Protein AF-A0A9Q3C6P1-F1 (afdb_monomer)

Structure (mmCIF, N/CA/C/O backbone):
data_AF-A0A9Q3C6P1-F1
#
_entry.id   AF-A0A9Q3C6P1-F1
#
loop_
_atom_site.group_PDB
_atom_site.id
_atom_site.type_symbol
_atom_site.label_atom_id
_atom_site.label_alt_id
_atom_site.label_comp_id
_atom_site.label_asym_id
_atom_site.label_entity_id
_atom_site.label_seq_id
_atom_site.pdbx_PDB_ins_code
_atom_site.Cartn_x
_atom_site.Cartn_y
_atom_site.Cartn_z
_atom_site.occupancy
_atom_site.B_iso_or_equiv
_atom_site.auth_seq_id
_atom_site.auth_comp_id
_atom_site.auth_asym_id
_atom_site.auth_atom_id
_atom_site.pdbx_PDB_model_num
ATOM 1 N N . MET A 1 1 ? 20.616 16.554 -5.820 1.00 40.28 1 MET A N 1
ATOM 2 C CA . MET A 1 1 ? 19.708 15.414 -5.577 1.00 40.28 1 MET A CA 1
ATOM 3 C C . MET A 1 1 ? 19.780 15.114 -4.087 1.00 40.28 1 MET A C 1
ATOM 5 O O . MET A 1 1 ? 20.830 14.691 -3.629 1.00 40.28 1 MET A O 1
ATOM 9 N N . PHE A 1 2 ? 18.757 15.470 -3.306 1.00 41.41 2 PHE A 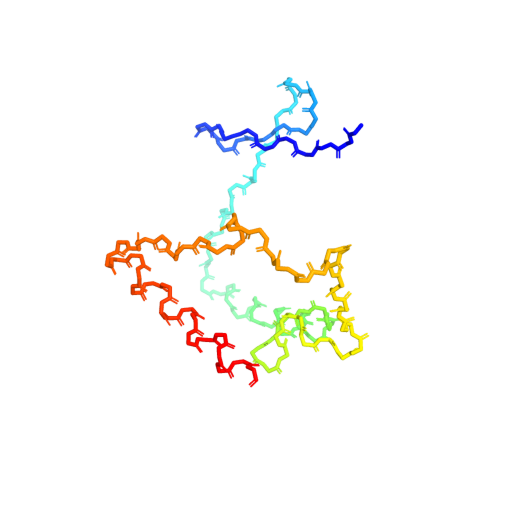N 1
ATOM 10 C CA . PHE A 1 2 ? 18.776 15.297 -1.847 1.00 41.41 2 PHE A CA 1
ATOM 11 C C . PHE A 1 2 ? 18.284 13.888 -1.503 1.00 41.41 2 PHE A C 1
ATOM 13 O O . PHE A 1 2 ? 17.093 13.671 -1.303 1.00 41.41 2 PHE A O 1
ATOM 20 N N . GLY A 1 3 ? 19.194 12.916 -1.532 1.00 47.59 3 GLY A N 1
ATOM 21 C CA . GLY A 1 3 ? 18.928 11.555 -1.073 1.00 47.59 3 GLY A CA 1
ATOM 22 C C . GLY A 1 3 ? 19.272 11.406 0.408 1.00 47.59 3 GLY A C 1
ATOM 23 O O . GLY A 1 3 ? 20.291 11.919 0.867 1.00 47.59 3 GLY A O 1
ATOM 24 N N . ILE A 1 4 ? 18.429 10.701 1.159 1.00 55.81 4 ILE A N 1
ATOM 25 C CA . ILE A 1 4 ? 18.785 10.194 2.487 1.00 55.81 4 ILE A CA 1
ATOM 26 C C . ILE A 1 4 ? 19.555 8.889 2.256 1.00 55.81 4 ILE A C 1
ATOM 28 O O . ILE A 1 4 ? 18.966 7.903 1.818 1.00 55.81 4 ILE A O 1
ATOM 32 N N . ASP A 1 5 ? 20.862 8.890 2.515 1.00 55.75 5 ASP A N 1
ATOM 33 C CA . ASP A 1 5 ? 21.717 7.713 2.339 1.00 55.75 5 ASP A CA 1
ATOM 34 C C . ASP A 1 5 ? 21.825 6.922 3.657 1.00 55.75 5 ASP A C 1
ATOM 36 O O . ASP A 1 5 ? 22.550 7.283 4.586 1.00 55.75 5 ASP A O 1
ATOM 40 N N . LEU A 1 6 ? 21.042 5.846 3.764 1.00 58.31 6 LEU A N 1
ATOM 41 C CA . LEU A 1 6 ? 21.014 4.952 4.923 1.00 58.31 6 LEU A CA 1
ATOM 42 C C . LEU A 1 6 ? 22.068 3.851 4.758 1.00 58.31 6 LEU A C 1
ATOM 44 O O . LEU A 1 6 ? 21.777 2.747 4.297 1.00 58.31 6 LEU A O 1
ATOM 48 N N . HIS A 1 7 ? 23.299 4.127 5.179 1.00 59.78 7 HIS A N 1
ATOM 49 C CA . HIS A 1 7 ? 24.336 3.100 5.253 1.00 59.78 7 HIS A CA 1
ATOM 50 C C . HIS A 1 7 ? 24.135 2.192 6.477 1.00 59.78 7 HIS A C 1
ATOM 52 O O . HIS A 1 7 ? 24.129 2.648 7.621 1.00 59.78 7 HIS A O 1
ATOM 58 N N . ASN A 1 8 ? 24.005 0.882 6.241 1.00 55.09 8 ASN A N 1
ATOM 59 C CA . ASN A 1 8 ? 23.915 -0.127 7.297 1.00 55.09 8 ASN A CA 1
ATOM 60 C C . ASN A 1 8 ? 25.237 -0.190 8.076 1.00 55.09 8 ASN A C 1
ATOM 62 O O . ASN A 1 8 ? 26.239 -0.710 7.580 1.00 55.09 8 ASN A O 1
ATOM 66 N N . ASN A 1 9 ? 25.240 0.342 9.296 1.00 57.03 9 ASN A N 1
ATOM 67 C CA . ASN A 1 9 ? 26.395 0.308 10.177 1.00 57.03 9 ASN A CA 1
ATOM 68 C C . ASN A 1 9 ? 26.174 -0.631 11.363 1.00 57.03 9 ASN A C 1
ATOM 70 O O . ASN A 1 9 ? 25.094 -0.640 11.958 1.00 57.03 9 ASN A O 1
ATOM 74 N N . LYS A 1 10 ? 27.221 -1.373 11.748 1.00 58.16 10 LYS A N 1
ATOM 75 C CA . LYS A 1 10 ? 27.192 -2.336 12.861 1.00 58.16 10 LYS A CA 1
ATOM 76 C C . LYS A 1 10 ? 26.681 -1.715 14.167 1.00 58.16 10 LYS A C 1
ATOM 78 O O . LYS A 1 10 ? 25.999 -2.402 14.921 1.00 58.16 10 LYS A O 1
ATOM 83 N N . ASP A 1 11 ? 26.911 -0.418 14.386 1.00 60.75 11 ASP A N 1
ATOM 84 C CA . ASP A 1 11 ? 26.500 0.269 15.619 1.00 60.75 11 ASP A CA 1
ATOM 85 C C . ASP A 1 11 ? 25.184 1.071 15.495 1.00 60.75 11 ASP A C 1
ATOM 87 O O . ASP A 1 11 ? 24.913 1.944 16.319 1.00 60.75 11 ASP A O 1
ATOM 91 N N . ARG A 1 12 ? 24.331 0.773 14.497 1.00 66.88 12 ARG A N 1
ATOM 92 C CA . ARG A 1 12 ? 22.986 1.375 14.307 1.00 66.88 12 ARG A CA 1
ATOM 93 C C . ARG A 1 12 ? 22.972 2.912 14.244 1.00 66.88 12 ARG A C 1
ATOM 95 O O . ARG A 1 12 ? 22.042 3.552 14.740 1.00 66.88 12 ARG A O 1
ATOM 102 N N . TYR A 1 13 ? 23.994 3.502 13.634 1.00 68.75 13 TYR A N 1
ATOM 103 C CA . TYR A 1 13 ? 23.995 4.920 13.278 1.00 68.75 13 TYR A CA 1
ATOM 104 C C . TYR A 1 13 ? 23.754 5.115 11.785 1.00 68.75 13 TYR A C 1
ATOM 106 O O . TYR A 1 13 ? 24.164 4.285 10.975 1.00 68.75 13 TYR A O 1
ATOM 114 N N . PHE A 1 14 ? 23.125 6.232 11.436 1.00 67.81 14 PHE A N 1
ATOM 115 C CA . PHE A 1 14 ? 22.965 6.706 10.069 1.00 67.81 14 PHE A CA 1
ATOM 116 C C . PHE A 1 14 ? 23.540 8.118 9.930 1.00 67.81 14 PHE A C 1
ATOM 118 O O . PHE A 1 14 ? 23.649 8.876 10.897 1.00 67.81 14 PHE A O 1
ATOM 125 N N . THR A 1 15 ? 23.939 8.458 8.714 1.00 65.50 15 THR A N 1
ATOM 126 C CA . THR A 1 15 ? 24.384 9.794 8.310 1.00 65.50 15 THR A CA 1
ATOM 127 C C . THR A 1 15 ? 23.343 10.360 7.352 1.00 65.50 15 THR A C 1
ATOM 129 O O . THR A 1 15 ? 22.693 9.603 6.639 1.00 65.50 15 THR A O 1
ATOM 132 N N . ILE A 1 16 ? 23.143 11.676 7.339 1.00 68.00 16 ILE A N 1
ATOM 133 C CA . ILE A 1 16 ? 22.226 12.323 6.391 1.00 68.00 16 ILE A CA 1
ATOM 134 C C . ILE A 1 16 ? 23.077 13.051 5.348 1.00 68.00 16 ILE A C 1
ATOM 136 O O . ILE A 1 16 ? 23.856 13.940 5.696 1.00 68.00 16 ILE A O 1
ATOM 140 N N . GLY A 1 17 ? 22.936 12.662 4.078 1.00 68.88 17 GLY A N 1
ATOM 141 C CA . GLY A 1 17 ? 23.761 13.164 2.975 1.00 68.88 17 GLY A CA 1
ATOM 142 C C . GLY A 1 17 ? 25.231 12.737 3.081 1.00 68.88 17 GLY A C 1
ATOM 143 O O . GLY A 1 17 ? 25.555 11.725 3.699 1.00 68.88 17 GLY A O 1
ATOM 144 N N . ASP A 1 18 ? 26.134 13.542 2.515 1.00 65.81 18 ASP A N 1
ATOM 145 C CA . ASP A 1 18 ? 27.574 13.238 2.439 1.00 65.81 18 ASP A CA 1
ATOM 146 C C . ASP A 1 18 ? 28.362 13.554 3.727 1.00 65.81 18 ASP A C 1
ATOM 148 O O . ASP A 1 18 ? 29.588 13.399 3.779 1.00 65.81 18 ASP A O 1
ATOM 152 N N . ASN A 1 19 ? 27.690 13.994 4.798 1.00 65.38 19 ASN A N 1
ATOM 153 C CA . ASN A 1 19 ? 28.341 14.450 6.026 1.00 65.38 19 ASN A CA 1
ATOM 154 C C . ASN A 1 19 ? 28.732 13.279 6.950 1.00 65.38 19 ASN A C 1
ATOM 156 O O . ASN A 1 19 ? 28.177 13.083 8.032 1.00 65.38 19 ASN A O 1
ATOM 160 N N . LYS A 1 20 ? 29.737 12.505 6.522 1.00 66.81 20 LYS A N 1
ATOM 161 C CA . LYS A 1 20 ? 30.308 11.354 7.251 1.00 66.81 20 LYS A CA 1
ATOM 162 C C . LYS A 1 20 ? 30.677 11.603 8.730 1.00 66.81 20 LYS A C 1
ATOM 164 O O . LYS A 1 20 ? 30.546 10.650 9.505 1.00 66.81 20 LYS A O 1
ATOM 169 N N . PRO A 1 21 ? 31.146 12.792 9.171 1.00 71.56 21 PRO A N 1
ATOM 170 C CA . PRO A 1 21 ? 31.454 13.002 10.588 1.00 71.56 21 PRO A CA 1
ATOM 171 C C . PRO A 1 21 ? 30.213 13.159 11.481 1.00 71.56 21 PRO A C 1
ATOM 173 O O . PRO A 1 21 ? 30.320 12.915 12.683 1.00 71.56 21 PRO A O 1
ATOM 176 N N . GLN A 1 22 ? 29.040 13.514 10.942 1.00 68.81 22 GLN A N 1
ATOM 177 C CA . GLN A 1 22 ? 27.832 13.723 11.744 1.00 68.81 22 GLN A CA 1
ATOM 178 C C . GLN A 1 22 ? 26.951 12.465 11.761 1.00 68.81 22 GLN A C 1
ATOM 180 O O . GLN A 1 22 ? 26.183 12.199 10.838 1.00 68.81 22 GLN A O 1
ATOM 185 N N . LYS A 1 23 ? 27.083 11.675 12.832 1.00 71.00 23 LYS A N 1
ATOM 186 C CA . LYS A 1 23 ? 26.369 10.405 13.031 1.00 71.00 23 LYS A CA 1
ATOM 187 C C . LYS A 1 23 ? 25.135 10.605 13.908 1.00 71.00 23 LYS A C 1
ATOM 189 O O . LYS A 1 23 ? 25.239 11.153 15.003 1.00 71.00 23 LYS A O 1
ATOM 194 N N . PHE A 1 24 ? 23.994 10.094 13.462 1.00 68.69 24 PHE A N 1
ATOM 195 C CA . PHE A 1 24 ? 22.747 10.056 14.222 1.00 68.69 24 PHE A CA 1
ATOM 196 C C . PHE A 1 24 ? 22.432 8.611 14.599 1.00 68.69 24 PHE A C 1
ATOM 198 O O . PHE A 1 24 ? 22.615 7.703 13.793 1.00 68.69 24 PHE A O 1
ATOM 205 N N . CYS A 1 25 ? 21.959 8.372 15.815 1.00 66.94 25 CYS A N 1
ATOM 206 C CA . CYS A 1 25 ? 21.473 7.063 16.238 1.00 66.94 25 CYS A CA 1
ATOM 207 C C . CYS A 1 25 ? 20.052 7.200 16.781 1.00 66.94 25 CYS A C 1
ATOM 209 O O . CYS A 1 25 ? 19.685 8.223 17.361 1.00 66.94 25 CYS A O 1
ATOM 211 N N . PHE A 1 26 ? 19.240 6.160 16.606 1.00 65.06 26 PHE A N 1
ATOM 212 C CA . PHE A 1 26 ? 17.970 6.081 17.314 1.00 65.06 26 PHE A CA 1
ATOM 213 C C . PHE A 1 26 ? 18.266 5.867 18.800 1.00 65.06 26 PHE A C 1
ATOM 215 O O . PHE A 1 26 ? 18.955 4.911 19.166 1.00 65.06 26 PHE A O 1
ATOM 222 N N . LEU A 1 27 ? 17.759 6.755 19.659 1.00 55.44 27 LEU A N 1
ATOM 223 C CA . LEU A 1 27 ? 17.879 6.580 21.103 1.00 55.44 27 LEU A CA 1
ATOM 224 C C . LEU A 1 27 ? 17.259 5.226 21.483 1.00 55.44 27 LEU A C 1
ATOM 226 O O . LEU A 1 27 ? 16.116 4.954 21.101 1.00 55.44 27 LEU A O 1
ATOM 230 N N . PRO A 1 28 ? 17.974 4.358 22.223 1.00 52.16 28 PRO A N 1
ATOM 231 C CA . PRO A 1 28 ? 17.381 3.125 22.702 1.00 52.16 28 PRO A CA 1
ATOM 232 C C . PRO A 1 28 ? 16.210 3.491 23.611 1.00 52.16 28 PRO A C 1
ATOM 234 O O . PRO A 1 28 ? 16.387 4.176 24.620 1.00 52.16 28 PRO A O 1
ATOM 237 N N . PHE A 1 29 ? 15.014 3.029 23.255 1.00 47.19 29 PHE A N 1
ATOM 238 C CA . PHE A 1 29 ? 13.822 3.169 24.079 1.00 47.19 29 PHE A CA 1
ATOM 239 C C . PHE A 1 29 ? 14.007 2.360 25.370 1.00 47.19 29 PHE A C 1
ATOM 241 O O . PHE A 1 29 ? 13.633 1.194 25.463 1.00 47.19 29 PHE A O 1
ATOM 248 N N . LYS A 1 30 ? 14.643 2.957 26.381 1.00 48.00 30 LYS A N 1
ATOM 249 C CA . LYS A 1 30 ? 14.715 2.387 27.726 1.00 48.00 30 LYS A CA 1
ATOM 250 C C . LYS A 1 30 ? 13.501 2.866 28.511 1.00 48.00 30 LYS A C 1
ATOM 252 O O . LYS A 1 30 ? 13.545 3.908 29.158 1.00 48.00 30 LYS A O 1
ATOM 257 N N . ARG A 1 31 ? 12.417 2.092 28.482 1.00 49.25 31 ARG A N 1
ATOM 258 C CA . ARG A 1 31 ? 11.342 2.208 29.475 1.00 49.25 31 ARG A CA 1
ATOM 259 C C . ARG A 1 31 ? 11.257 0.917 30.284 1.00 49.25 31 ARG A C 1
ATOM 261 O O . ARG A 1 31 ? 10.736 -0.081 29.807 1.00 49.25 31 ARG A O 1
ATOM 268 N N . GLN A 1 32 ? 11.750 0.958 31.522 1.00 51.50 32 GLN A N 1
ATOM 269 C CA . GLN A 1 32 ? 11.251 0.063 32.565 1.00 51.50 32 GLN A CA 1
ATOM 270 C C . GLN A 1 32 ? 9.897 0.627 33.007 1.00 51.50 32 GLN A C 1
ATOM 272 O O . GLN A 1 32 ? 9.816 1.748 33.515 1.00 51.50 32 GLN A O 1
ATOM 277 N N . ILE A 1 33 ? 8.822 -0.100 32.708 1.00 52.00 33 ILE A N 1
ATOM 278 C CA . ILE A 1 33 ? 7.453 0.297 33.041 1.00 52.00 33 ILE A CA 1
ATOM 279 C C . ILE A 1 33 ? 7.087 -0.390 34.358 1.00 52.00 33 ILE A C 1
ATOM 281 O O . ILE A 1 33 ? 6.895 -1.600 34.402 1.00 52.00 33 ILE A O 1
ATOM 285 N N . THR A 1 34 ? 7.013 0.385 35.438 1.00 50.91 34 THR A N 1
ATOM 286 C CA . THR A 1 34 ? 6.466 -0.055 36.730 1.00 50.91 34 THR A CA 1
ATOM 287 C C . THR A 1 34 ? 4.935 -0.110 36.650 1.00 50.91 34 THR A C 1
ATOM 289 O O . THR A 1 34 ? 4.324 0.728 35.989 1.00 50.91 34 THR A O 1
ATOM 292 N N . VAL A 1 35 ? 4.303 -1.069 37.335 1.00 55.38 35 VAL A N 1
ATOM 293 C CA . VAL A 1 35 ? 2.871 -1.426 37.200 1.00 55.38 35 VAL A CA 1
ATOM 294 C C . VAL A 1 35 ? 1.903 -0.248 37.418 1.00 55.38 35 VAL A C 1
ATOM 296 O O . VAL A 1 35 ? 0.903 -0.138 36.716 1.00 55.38 35 VAL A O 1
ATOM 299 N N . SER A 1 36 ? 2.227 0.701 38.302 1.00 54.34 36 SER A N 1
ATOM 300 C CA . SER A 1 36 ? 1.428 1.920 38.538 1.00 54.34 36 SER A CA 1
ATOM 301 C C . SER A 1 36 ? 1.380 2.880 37.341 1.00 54.34 36 SER A C 1
ATOM 303 O O . SER A 1 36 ? 0.444 3.667 37.207 1.00 54.34 36 SER A O 1
ATOM 305 N N . ARG A 1 37 ? 2.366 2.797 36.441 1.00 50.84 37 ARG A N 1
ATOM 306 C CA . ARG A 1 37 ? 2.476 3.624 35.233 1.00 50.84 37 ARG A CA 1
ATOM 307 C C . ARG A 1 37 ? 1.610 3.103 34.083 1.00 50.84 37 ARG A C 1
ATOM 309 O O . ARG A 1 37 ? 1.322 3.852 33.160 1.00 50.84 37 ARG A O 1
ATOM 316 N N . ILE A 1 38 ? 1.184 1.838 34.133 1.00 57.69 38 ILE A N 1
ATOM 317 C CA . ILE A 1 38 ? 0.365 1.217 33.081 1.00 57.69 38 ILE A CA 1
ATOM 318 C C . ILE A 1 38 ? -1.007 1.897 33.017 1.00 57.69 38 ILE A C 1
ATOM 320 O O . ILE A 1 38 ? -1.440 2.281 31.939 1.00 57.69 38 ILE A O 1
ATOM 324 N N . ALA A 1 39 ? -1.649 2.132 34.166 1.00 58.97 39 ALA A N 1
ATOM 325 C CA . ALA A 1 39 ? -2.979 2.743 34.224 1.00 58.97 39 ALA A CA 1
ATOM 326 C C . ALA A 1 39 ? -3.007 4.188 33.689 1.00 58.97 39 ALA A C 1
ATOM 328 O O . ALA A 1 39 ? -3.954 4.580 33.011 1.00 58.97 39 ALA A O 1
ATOM 329 N N . SER A 1 40 ? -1.955 4.970 33.954 1.00 60.44 40 SER A N 1
ATOM 330 C CA . SER A 1 40 ? -1.818 6.344 33.450 1.00 60.44 40 SER A CA 1
ATOM 331 C C . SER A 1 40 ? -1.551 6.371 31.942 1.00 60.44 40 SER A C 1
ATOM 333 O O . SER A 1 40 ? -2.154 7.171 31.234 1.00 60.44 40 SER A O 1
ATOM 335 N N . VAL A 1 41 ? -0.715 5.455 31.437 1.00 64.25 41 VAL A N 1
ATOM 336 C CA . VAL A 1 41 ? -0.419 5.333 29.999 1.00 64.25 41 VAL A CA 1
ATOM 337 C C . VAL A 1 41 ? -1.657 4.933 29.202 1.00 64.25 41 VAL A C 1
ATOM 339 O O . VAL A 1 41 ? -1.861 5.460 28.113 1.00 64.25 41 VAL A O 1
ATOM 342 N N . SER A 1 42 ? -2.504 4.046 29.732 1.00 66.88 42 SER A N 1
ATOM 343 C CA . SER A 1 42 ? -3.755 3.664 29.065 1.00 66.88 42 SER A CA 1
ATOM 344 C C . SER A 1 42 ? -4.667 4.871 28.841 1.00 66.88 42 SER A C 1
ATOM 346 O O . SER A 1 42 ? -5.198 5.052 27.752 1.00 66.88 42 SER A O 1
ATOM 348 N N . LEU A 1 43 ? -4.815 5.727 29.854 1.00 71.31 43 LEU A N 1
ATOM 349 C CA . LEU A 1 43 ? -5.711 6.885 29.810 1.00 71.31 43 LEU A CA 1
ATOM 350 C C . LEU A 1 43 ? -5.178 7.980 28.870 1.00 71.31 43 LEU A C 1
ATOM 352 O O . LEU A 1 43 ? -5.933 8.599 28.124 1.00 71.31 43 LEU A O 1
ATOM 356 N N . GLU A 1 44 ? -3.860 8.170 28.856 1.00 70.69 44 GLU A N 1
ATOM 357 C CA . GLU A 1 44 ? -3.169 9.098 27.961 1.00 70.69 44 GLU A CA 1
ATOM 358 C C . GLU A 1 44 ? -3.177 8.608 26.502 1.00 70.69 44 GLU A C 1
ATOM 360 O O . GLU A 1 44 ? -3.324 9.412 25.585 1.00 70.69 44 GLU A O 1
ATOM 365 N N . LEU A 1 45 ? -3.106 7.291 26.279 1.00 71.00 45 LEU A N 1
ATOM 366 C CA . LEU A 1 45 ? -3.224 6.678 24.955 1.00 71.00 45 LEU A CA 1
ATOM 367 C C . LEU A 1 45 ? -4.639 6.816 24.385 1.00 71.00 45 LEU A C 1
ATOM 369 O O . LEU A 1 45 ? -4.787 7.148 23.211 1.00 71.00 45 LEU A O 1
ATOM 373 N N . GLU A 1 46 ?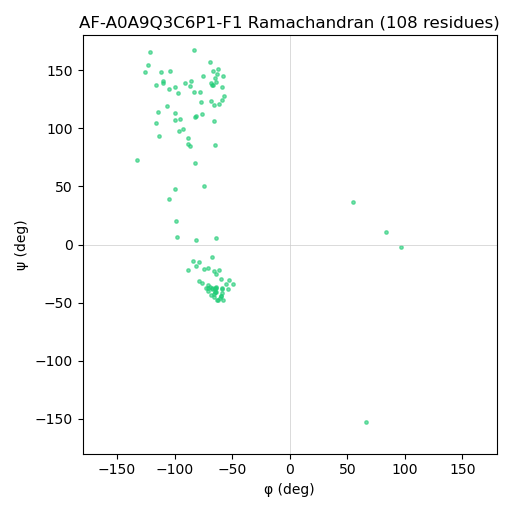 -5.670 6.595 25.200 1.00 72.75 46 GLU A N 1
ATOM 374 C CA . GLU A 1 46 ? -7.060 6.797 24.770 1.00 72.75 46 GLU A CA 1
ATOM 375 C C . GLU A 1 46 ? -7.348 8.272 24.466 1.00 72.75 46 GLU A C 1
ATOM 377 O O . GLU A 1 46 ? -8.004 8.588 23.472 1.00 72.75 46 GLU A O 1
ATOM 382 N N . ARG A 1 47 ? -6.766 9.189 25.247 1.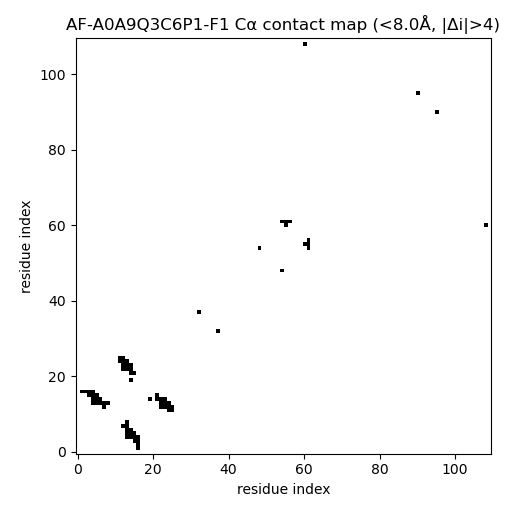00 73.56 47 ARG A N 1
ATOM 383 C CA . ARG A 1 47 ? -6.799 10.626 24.954 1.00 73.56 47 ARG A CA 1
ATOM 384 C C . ARG A 1 47 ? -6.052 10.976 23.659 1.00 73.56 47 ARG A C 1
ATOM 386 O O . ARG A 1 47 ? -6.537 11.767 22.862 1.00 73.56 47 ARG A O 1
ATOM 393 N N . PHE A 1 48 ? -4.897 1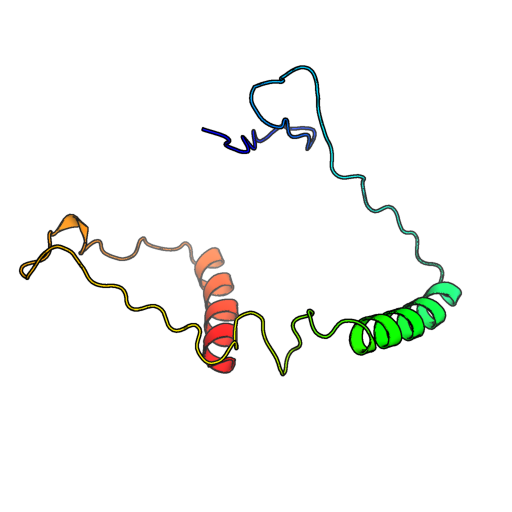0.367 23.406 1.00 69.44 48 PHE A N 1
ATOM 394 C CA . PHE A 1 48 ? -4.125 10.617 22.186 1.00 69.44 48 PHE A CA 1
ATOM 395 C C . PHE A 1 48 ? -4.839 10.099 20.927 1.00 69.44 48 PHE A C 1
ATOM 397 O O . PHE A 1 48 ? -4.832 10.770 19.897 1.00 69.44 48 PHE A O 1
ATOM 404 N N . LYS A 1 49 ? -5.510 8.941 21.009 1.00 68.44 49 LYS A N 1
ATOM 405 C CA . LYS A 1 49 ? -6.359 8.417 19.924 1.00 68.44 49 LYS A CA 1
ATOM 406 C C . LYS A 1 49 ? -7.562 9.316 19.636 1.00 68.44 49 LYS A C 1
ATOM 408 O O . LYS A 1 49 ? -7.950 9.438 18.479 1.00 68.44 49 LYS A O 1
ATOM 413 N N . SER A 1 50 ? -8.157 9.930 20.661 1.00 69.88 50 SER A N 1
ATOM 414 C CA . SER A 1 50 ? -9.307 10.822 20.473 1.00 69.88 50 SER A CA 1
ATOM 415 C C . SER A 1 50 ? -8.906 12.193 19.917 1.00 69.88 50 SER A C 1
ATOM 417 O O . SER A 1 50 ? -9.648 12.766 19.118 1.00 69.88 50 SER A O 1
ATOM 419 N N . GLU A 1 51 ? -7.725 12.697 20.284 1.00 68.88 51 GLU A N 1
ATOM 420 C CA . GLU A 1 51 ? -7.192 13.978 19.804 1.00 68.88 51 GLU A CA 1
ATOM 421 C C . GLU A 1 51 ? -6.587 13.879 18.387 1.00 68.88 51 GLU A C 1
ATOM 423 O O . GLU A 1 51 ? -6.680 14.834 17.611 1.00 68.88 51 GLU A O 1
ATOM 428 N N . HIS A 1 52 ? -6.025 12.726 17.998 1.00 61.25 52 HIS A N 1
ATOM 429 C CA . HIS A 1 52 ? -5.372 12.542 16.698 1.00 61.25 52 HIS A CA 1
ATOM 430 C C . HIS A 1 52 ?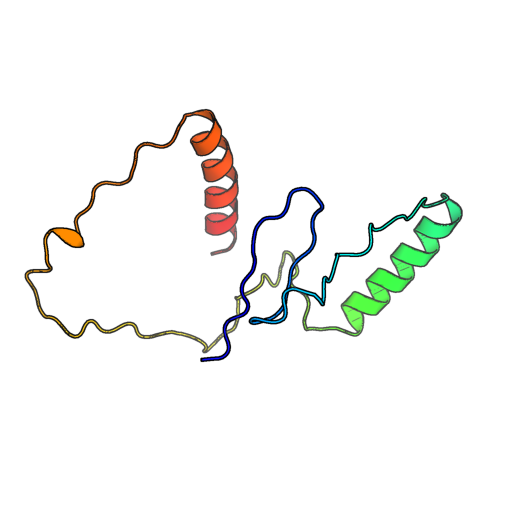 -6.111 11.552 15.788 1.00 61.25 52 HIS A C 1
ATOM 432 O O . HIS A 1 52 ? -5.792 10.366 15.735 1.00 61.25 52 HIS A O 1
ATOM 438 N N . LYS A 1 53 ? -6.993 12.087 14.933 1.00 63.50 53 LYS A N 1
ATOM 439 C CA . LYS A 1 53 ? -7.655 11.369 13.816 1.00 63.50 53 LYS A CA 1
ATOM 440 C C . LYS A 1 53 ? -6.703 10.862 12.714 1.00 63.50 53 LYS A C 1
ATOM 442 O O . LYS A 1 53 ? -7.153 10.409 11.672 1.00 63.50 53 LYS A O 1
ATOM 447 N N . ALA A 1 54 ? -5.392 11.002 12.898 1.00 64.19 54 ALA A N 1
ATOM 448 C CA . ALA A 1 54 ? -4.365 10.656 11.916 1.00 64.19 54 ALA A CA 1
ATOM 449 C C . ALA A 1 54 ? -3.744 9.267 12.157 1.00 64.19 54 ALA A C 1
ATOM 451 O O . ALA A 1 54 ? -2.748 8.919 11.523 1.00 64.19 54 ALA A O 1
ATOM 452 N N . LEU A 1 55 ? -4.279 8.495 13.107 1.00 70.06 55 LEU A N 1
ATOM 453 C CA . LEU A 1 55 ? -3.777 7.168 13.448 1.00 70.06 55 LEU A CA 1
ATOM 454 C C . LEU A 1 55 ? -4.624 6.091 12.779 1.00 70.06 55 LEU A C 1
ATOM 456 O O . LEU A 1 55 ? -5.848 6.135 12.838 1.00 70.06 55 LEU A O 1
ATOM 460 N N . ALA A 1 56 ? -3.957 5.097 12.199 1.00 73.19 56 ALA A N 1
ATOM 461 C CA . ALA A 1 56 ? -4.626 3.917 11.680 1.00 73.19 56 ALA A CA 1
ATOM 462 C C . ALA A 1 56 ? -5.219 3.085 12.829 1.00 73.19 56 ALA A C 1
ATOM 464 O O . ALA A 1 56 ? -4.568 2.867 13.856 1.00 73.19 56 ALA A O 1
ATOM 465 N N . SER A 1 57 ? -6.444 2.608 12.636 1.00 76.31 57 SER A N 1
ATOM 466 C CA . SER A 1 57 ? -7.153 1.696 13.536 1.00 76.31 57 SER A CA 1
ATOM 467 C C . SER A 1 57 ? -7.521 0.414 12.791 1.00 76.31 57 SER A C 1
ATOM 469 O O . SER A 1 57 ? -7.525 0.395 11.565 1.00 76.31 57 SER A O 1
ATOM 471 N N . ASP A 1 58 ? -7.901 -0.644 13.508 1.00 75.38 58 ASP A N 1
ATOM 472 C CA . ASP A 1 58 ? -8.341 -1.903 12.884 1.00 75.38 58 ASP A CA 1
ATOM 473 C C . ASP A 1 58 ? -9.568 -1.698 11.977 1.00 75.38 58 ASP A C 1
ATOM 475 O O . ASP A 1 58 ? -9.745 -2.408 10.994 1.00 75.38 58 ASP A O 1
ATOM 479 N N . LYS A 1 59 ? -10.413 -0.707 12.302 1.00 76.38 59 LYS A N 1
ATOM 480 C CA . LYS A 1 59 ? -11.594 -0.323 11.509 1.00 76.38 59 LYS A CA 1
ATOM 481 C C . LYS A 1 59 ? -11.300 0.720 10.427 1.00 76.38 59 LYS A C 1
ATOM 483 O O . LYS A 1 59 ? -12.077 0.850 9.493 1.00 76.38 59 LYS A O 1
ATOM 488 N N . GLU A 1 60 ? -10.214 1.473 10.581 1.00 75.00 60 GLU A N 1
ATOM 489 C CA . GLU A 1 60 ? -9.792 2.554 9.681 1.00 75.00 60 GLU A CA 1
ATOM 490 C C . GLU A 1 60 ? -8.297 2.366 9.380 1.00 75.00 60 GLU A C 1
ATOM 492 O O . GLU A 1 60 ? -7.444 3.056 9.955 1.00 75.00 60 GLU A O 1
ATOM 497 N N . PRO A 1 61 ? -7.952 1.355 8.561 1.00 77.31 61 PRO A N 1
ATOM 498 C CA . PRO A 1 61 ? -6.566 1.024 8.281 1.00 77.31 61 PRO A CA 1
ATOM 499 C C . PRO A 1 61 ? -5.898 2.118 7.442 1.00 77.31 61 PRO A C 1
ATOM 501 O O . PRO A 1 61 ? -6.534 2.883 6.713 1.00 77.31 61 PRO A O 1
ATOM 504 N N . LEU A 1 62 ? -4.569 2.176 7.527 1.00 69.50 62 LEU A N 1
ATOM 505 C CA . LEU A 1 62 ? -3.768 3.117 6.752 1.00 69.50 62 LEU A CA 1
ATOM 506 C C . LEU A 1 62 ? -4.015 2.904 5.248 1.00 69.50 62 LEU A C 1
ATOM 508 O O . LEU A 1 62 ? -3.807 1.805 4.741 1.00 69.50 62 LEU A O 1
ATOM 512 N N . GLY A 1 63 ? -4.418 3.959 4.538 1.00 68.56 63 GLY A N 1
ATOM 513 C CA . GLY A 1 63 ? -4.655 3.907 3.092 1.00 68.56 63 GLY A CA 1
ATOM 514 C C . GLY A 1 63 ? -6.110 3.680 2.671 1.00 68.56 63 GLY A C 1
ATOM 515 O O . GLY A 1 63 ? -6.383 3.757 1.478 1.00 68.56 63 GLY A O 1
ATOM 516 N N . ALA A 1 64 ? -7.054 3.510 3.607 1.00 71.56 64 ALA A N 1
ATOM 517 C CA . ALA A 1 64 ? -8.497 3.542 3.326 1.00 71.56 64 ALA A CA 1
ATOM 518 C C . ALA A 1 64 ? -9.005 4.984 3.087 1.00 71.56 64 ALA A C 1
ATOM 520 O O . ALA A 1 64 ? -9.949 5.453 3.721 1.00 71.56 64 ALA A O 1
ATOM 521 N N . ILE A 1 65 ? -8.329 5.728 2.206 1.00 70.94 65 ILE A N 1
ATOM 522 C CA . ILE A 1 65 ? -8.649 7.121 1.886 1.00 70.94 65 ILE A CA 1
ATOM 523 C C . ILE A 1 65 ? -9.446 7.142 0.583 1.00 70.94 65 ILE A C 1
ATOM 525 O O . ILE A 1 65 ? -8.930 6.826 -0.487 1.00 70.94 65 ILE A O 1
ATOM 529 N N . ILE A 1 66 ? -10.712 7.539 0.675 1.00 75.50 66 ILE A N 1
ATOM 530 C CA . ILE A 1 66 ? -11.605 7.649 -0.482 1.00 75.50 66 ILE A CA 1
ATOM 531 C C . ILE A 1 66 ? -11.103 8.775 -1.405 1.00 75.50 66 ILE A C 1
ATOM 533 O O . ILE A 1 66 ? -10.708 9.845 -0.936 1.00 75.50 66 ILE A O 1
ATOM 537 N N . GLY A 1 67 ? -11.110 8.538 -2.720 1.00 78.69 67 GLY A N 1
ATOM 538 C CA . GLY A 1 67 ? -10.779 9.552 -3.732 1.00 78.69 67 GLY A CA 1
ATOM 539 C C . GLY A 1 67 ? -9.286 9.755 -4.016 1.00 78.69 67 GLY A C 1
ATOM 540 O O . GLY A 1 67 ? -8.938 10.707 -4.706 1.00 78.69 67 GLY A O 1
ATOM 541 N N . HIS A 1 68 ? -8.409 8.881 -3.510 1.00 76.56 68 HIS A N 1
ATOM 542 C CA . HIS A 1 68 ? -6.973 8.852 -3.844 1.00 76.56 68 HIS A CA 1
ATOM 543 C C . HIS A 1 68 ? -6.634 7.686 -4.786 1.00 76.56 68 HIS A C 1
ATOM 545 O O . HIS A 1 68 ? -5.616 7.012 -4.632 1.00 76.56 68 HIS A O 1
ATOM 551 N N . GLU A 1 69 ? -7.520 7.416 -5.740 1.00 83.12 69 GLU A N 1
ATOM 552 C CA . GLU A 1 69 ? -7.298 6.401 -6.766 1.00 83.12 69 GLU A CA 1
ATOM 553 C C . GLU A 1 69 ? -6.179 6.854 -7.712 1.00 83.12 69 GLU A C 1
ATOM 555 O O . GLU A 1 69 ? -6.070 8.032 -8.056 1.00 83.12 69 GLU A O 1
ATOM 560 N N . VAL A 1 70 ? -5.308 5.918 -8.091 1.00 85.19 70 VAL A N 1
ATOM 561 C CA . VAL A 1 70 ? -4.158 6.192 -8.956 1.00 85.19 70 VAL A CA 1
ATOM 562 C C . VAL A 1 70 ? -4.353 5.462 -10.275 1.00 85.19 70 VAL A C 1
ATOM 564 O O . VAL A 1 70 ? -4.293 4.233 -10.320 1.00 85.19 70 VAL A O 1
ATOM 567 N N . ASP A 1 71 ? -4.511 6.228 -11.351 1.00 88.94 71 ASP A N 1
ATOM 568 C CA . ASP A 1 71 ? -4.515 5.696 -12.710 1.00 88.94 71 ASP A CA 1
ATOM 569 C C . ASP A 1 71 ? -3.078 5.497 -13.199 1.00 88.94 71 ASP A C 1
ATOM 571 O O . ASP A 1 71 ? -2.334 6.449 -13.446 1.00 88.94 71 ASP A O 1
ATOM 575 N N . ILE A 1 72 ? -2.673 4.235 -13.339 1.00 87.06 72 ILE A N 1
ATOM 576 C CA . ILE A 1 72 ? -1.358 3.863 -13.868 1.00 87.06 72 ILE A CA 1
ATOM 577 C C . ILE A 1 72 ? -1.520 3.475 -15.339 1.00 87.06 72 ILE A C 1
ATOM 579 O O . ILE A 1 72 ? -2.031 2.400 -15.656 1.00 87.06 72 ILE A O 1
ATOM 583 N N . ILE A 1 73 ? -1.054 4.344 -16.237 1.00 88.81 73 ILE A N 1
ATOM 584 C CA . ILE A 1 73 ? -1.063 4.130 -17.690 1.00 88.81 73 ILE A CA 1
ATOM 585 C C . ILE A 1 73 ? 0.361 3.796 -18.140 1.00 88.81 73 ILE A C 1
ATOM 587 O O . ILE A 1 73 ? 1.320 4.445 -17.730 1.00 88.81 73 ILE A O 1
ATOM 591 N N . LEU A 1 74 ? 0.508 2.758 -18.965 1.00 82.88 74 LEU A N 1
ATOM 592 C CA . LEU A 1 74 ? 1.794 2.411 -19.566 1.00 82.88 74 LEU A CA 1
ATOM 593 C C . LEU A 1 74 ? 1.993 3.200 -20.860 1.00 82.88 74 LEU A C 1
ATOM 595 O O . LEU A 1 74 ? 1.101 3.225 -21.702 1.00 82.88 74 LEU A O 1
ATOM 599 N N . ASP A 1 75 ? 3.199 3.729 -21.058 1.00 88.06 75 ASP A N 1
ATOM 600 C CA . ASP A 1 75 ? 3.586 4.429 -22.295 1.00 88.06 75 ASP A CA 1
ATOM 601 C C . ASP A 1 75 ? 3.665 3.503 -23.522 1.00 88.06 75 ASP A C 1
ATOM 603 O O . ASP A 1 75 ? 3.831 3.962 -24.650 1.00 88.06 75 ASP A O 1
ATOM 607 N N . ILE A 1 76 ? 3.601 2.186 -23.308 1.00 84.75 76 ILE A N 1
ATOM 608 C CA . ILE A 1 76 ? 3.746 1.177 -24.354 1.00 84.75 76 ILE A CA 1
ATOM 609 C C . ILE A 1 76 ? 2.466 0.369 -24.537 1.00 84.75 76 ILE A C 1
ATOM 611 O O . ILE A 1 76 ? 1.845 -0.108 -23.582 1.00 84.75 76 ILE A O 1
ATOM 615 N N . GLU A 1 77 ? 2.124 0.135 -25.797 1.00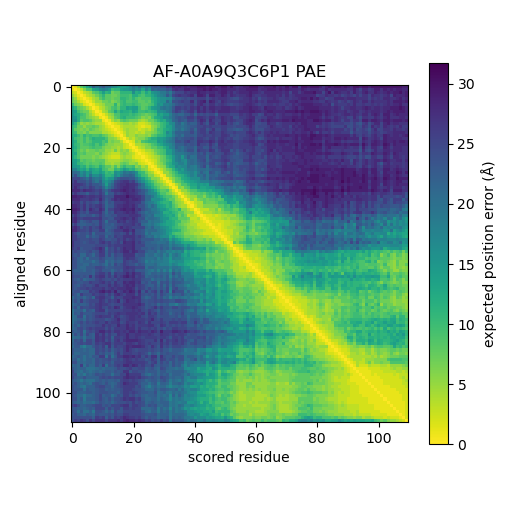 85.81 77 GLU A N 1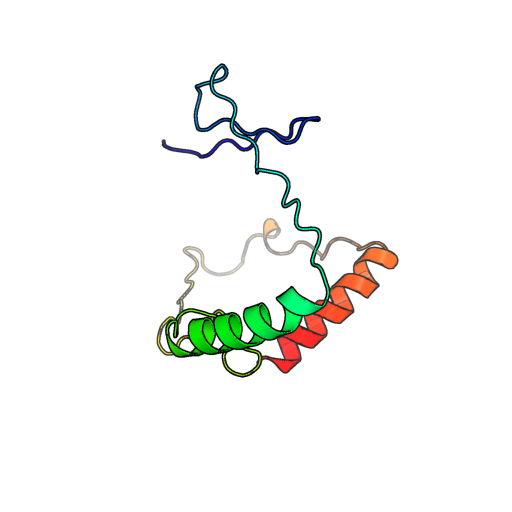
ATOM 616 C CA . GLU A 1 77 ? 1.061 -0.785 -26.181 1.00 85.81 77 GLU A CA 1
ATOM 617 C C . GLU A 1 77 ?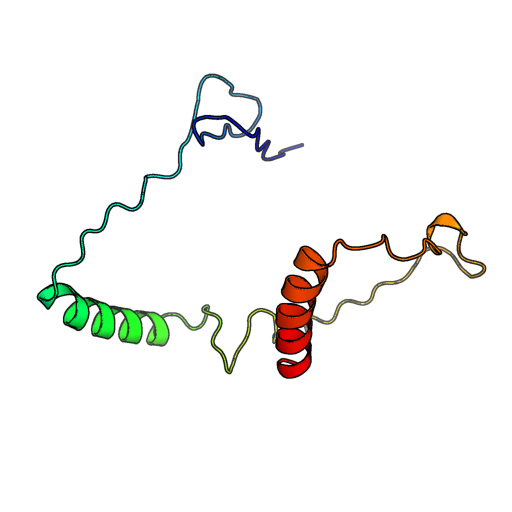 1.569 -2.237 -26.231 1.00 85.81 77 GLU A C 1
ATOM 619 O O . GLU A 1 77 ? 2.767 -2.528 -26.156 1.00 85.81 77 GLU A O 1
ATOM 624 N N . ARG A 1 78 ? 0.642 -3.196 -26.320 1.00 82.75 78 ARG A N 1
ATOM 625 C CA . ARG A 1 78 ? 0.983 -4.623 -26.443 1.00 82.75 78 ARG A CA 1
ATOM 626 C C . ARG A 1 78 ? 1.677 -4.898 -27.792 1.00 82.75 78 ARG A C 1
ATOM 628 O O . ARG A 1 78 ? 1.297 -4.287 -28.784 1.00 82.75 78 ARG A O 1
ATOM 635 N N . PRO A 1 79 ? 2.595 -5.883 -27.877 1.00 87.12 79 PRO A N 1
ATOM 636 C CA . PRO A 1 79 ? 2.961 -6.852 -26.843 1.00 87.12 79 PRO A CA 1
ATOM 637 C C . PRO A 1 79 ? 3.982 -6.308 -25.833 1.00 87.12 79 PRO A C 1
ATOM 639 O O . PRO A 1 79 ? 5.040 -5.805 -26.193 1.00 87.12 79 PRO A O 1
ATOM 642 N N . TYR A 1 80 ? 3.685 -6.486 -24.543 1.00 82.94 80 TYR A N 1
ATOM 643 C CA . TYR A 1 80 ? 4.591 -6.099 -23.461 1.00 82.94 80 TYR A CA 1
ATOM 644 C C . TYR A 1 80 ? 5.898 -6.897 -23.506 1.00 82.94 80 TYR A C 1
ATOM 646 O O . TYR A 1 80 ? 5.902 -8.084 -23.847 1.00 82.94 80 TYR A O 1
ATOM 654 N N . SER A 1 81 ? 7.000 -6.260 -23.103 1.00 82.06 81 SER A N 1
ATOM 655 C CA . SER A 1 81 ? 8.315 -6.901 -23.089 1.00 82.06 81 SER A CA 1
ATOM 656 C C . SER A 1 81 ? 8.325 -8.164 -22.217 1.00 82.06 81 SER A C 1
ATOM 658 O O . SER A 1 81 ? 7.688 -8.231 -21.162 1.00 82.06 81 SER A O 1
ATOM 660 N N . LEU A 1 82 ? 9.098 -9.178 -22.621 1.00 77.31 82 LEU A N 1
ATOM 661 C CA . LEU A 1 82 ? 9.248 -10.413 -21.837 1.00 77.31 82 LEU A CA 1
ATOM 662 C C . LEU A 1 82 ? 9.855 -10.157 -20.449 1.00 77.31 82 LEU A C 1
ATOM 664 O O . LEU A 1 82 ? 9.636 -10.942 -19.532 1.00 77.31 82 LEU A O 1
ATOM 668 N N . LEU A 1 83 ? 10.565 -9.039 -20.266 1.00 76.50 83 LEU A N 1
ATOM 669 C CA . LEU A 1 83 ? 11.111 -8.627 -18.971 1.00 76.50 83 LEU A CA 1
ATOM 670 C C . LEU A 1 83 ? 10.020 -8.336 -17.934 1.00 76.50 83 LEU A C 1
ATOM 672 O O . LEU A 1 83 ? 10.291 -8.479 -16.743 1.00 76.50 83 LEU A O 1
ATOM 676 N N . LEU A 1 84 ? 8.808 -7.982 -18.371 1.00 74.19 84 LEU A N 1
ATOM 677 C CA . LEU A 1 84 ? 7.635 -7.841 -17.504 1.00 74.19 84 LEU A CA 1
ATOM 678 C C . LEU A 1 84 ? 7.002 -9.197 -17.148 1.00 74.19 84 LEU A C 1
ATOM 680 O O . LEU A 1 84 ? 6.232 -9.288 -16.200 1.00 74.19 84 LEU A O 1
ATOM 684 N N . ARG A 1 85 ? 7.345 -10.273 -17.868 1.00 79.38 85 ARG A N 1
ATOM 685 C CA . ARG A 1 85 ? 6.838 -11.640 -17.655 1.00 79.38 85 ARG A CA 1
ATOM 686 C C . ARG A 1 85 ? 7.830 -12.503 -16.878 1.00 79.38 85 ARG A C 1
ATOM 688 O O . ARG A 1 85 ? 8.136 -13.627 -17.274 1.00 79.38 85 ARG A O 1
ATOM 695 N N . ARG A 1 86 ? 8.365 -11.983 -15.775 1.00 82.44 86 ARG A N 1
ATOM 696 C CA . ARG A 1 86 ? 9.228 -12.787 -14.899 1.00 82.44 86 ARG A CA 1
ATOM 697 C C . ARG A 1 86 ? 8.363 -13.712 -14.039 1.00 82.44 86 ARG A C 1
ATOM 699 O O . ARG A 1 86 ? 7.400 -13.229 -13.443 1.00 82.44 86 ARG A O 1
ATOM 706 N N . PRO A 1 87 ? 8.679 -15.01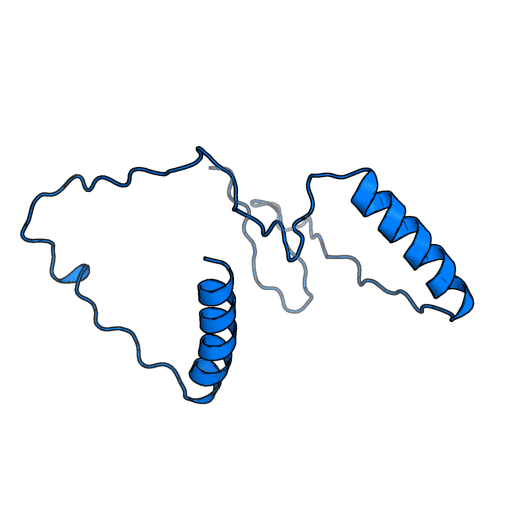9 -13.951 1.00 81.88 87 PRO A N 1
ATOM 707 C CA . PRO A 1 87 ? 8.018 -15.880 -12.983 1.00 81.88 87 PRO A CA 1
ATOM 708 C C . PRO A 1 87 ? 8.320 -15.378 -11.568 1.00 81.88 87 PRO A C 1
ATOM 710 O O . PRO A 1 87 ? 9.374 -14.788 -11.317 1.00 81.88 87 PRO A O 1
ATOM 713 N N . ALA A 1 88 ? 7.401 -15.624 -10.636 1.00 84.19 88 ALA A N 1
ATOM 714 C CA . ALA A 1 88 ? 7.644 -15.316 -9.235 1.00 84.19 88 ALA A CA 1
ATOM 715 C C . ALA A 1 88 ? 8.884 -16.075 -8.738 1.00 84.19 88 ALA A C 1
ATOM 717 O O . ALA A 1 88 ? 9.046 -17.269 -9.004 1.00 84.19 88 ALA A O 1
ATOM 718 N N . TYR A 1 89 ? 9.759 -15.388 -8.003 1.00 82.75 89 TYR A N 1
ATOM 719 C CA . TYR A 1 89 ? 10.905 -16.038 -7.378 1.00 82.75 89 TYR A CA 1
ATOM 720 C C . TYR A 1 89 ? 10.434 -17.057 -6.337 1.00 82.75 89 TYR A C 1
ATOM 722 O O . TYR A 1 89 ? 9.491 -16.813 -5.581 1.00 82.75 89 TYR A O 1
ATOM 730 N N . LEU A 1 90 ? 11.110 -18.204 -6.286 1.00 85.44 90 LEU A N 1
ATOM 731 C CA . LEU A 1 90 ? 10.802 -19.248 -5.315 1.00 85.44 90 LEU A CA 1
ATOM 732 C C . LEU A 1 90 ? 11.106 -18.747 -3.899 1.00 85.44 90 LEU A C 1
ATOM 734 O O . LEU A 1 90 ? 12.243 -18.410 -3.571 1.00 85.44 90 LEU A O 1
ATOM 738 N N . ALA A 1 91 ? 10.082 -18.720 -3.051 1.00 88.50 91 ALA A N 1
ATOM 739 C CA . ALA A 1 91 ? 10.231 -18.387 -1.643 1.00 88.50 91 ALA A CA 1
ATOM 740 C C . ALA A 1 91 ? 10.599 -19.631 -0.822 1.00 88.50 91 ALA A C 1
ATOM 742 O O . ALA A 1 91 ? 10.047 -20.715 -1.014 1.00 88.50 91 ALA A O 1
ATOM 743 N N . ILE A 1 92 ? 11.494 -19.457 0.152 1.00 92.94 92 ILE A N 1
ATOM 744 C CA . ILE A 1 92 ? 11.845 -20.497 1.129 1.00 92.94 92 ILE A CA 1
ATOM 745 C C . ILE A 1 92 ? 10.605 -20.817 1.993 1.00 92.94 92 ILE A C 1
ATOM 747 O O . ILE A 1 92 ? 9.880 -19.884 2.353 1.00 92.94 92 ILE A O 1
ATOM 751 N N . PRO A 1 93 ? 10.358 -22.082 2.403 1.00 93.19 93 PRO A N 1
ATOM 752 C CA . PRO A 1 93 ? 9.136 -22.466 3.123 1.00 93.19 93 PRO A CA 1
ATOM 753 C C . PRO A 1 93 ? 8.837 -21.639 4.380 1.00 93.19 93 PRO A C 1
ATOM 755 O O . PRO A 1 93 ? 7.686 -21.301 4.644 1.00 93.19 93 PRO A O 1
ATOM 758 N N . LYS A 1 94 ? 9.872 -21.271 5.148 1.00 93.25 94 LYS A N 1
ATOM 759 C CA . LYS A 1 94 ? 9.728 -20.407 6.330 1.00 93.25 94 LYS A CA 1
ATOM 760 C C . LYS A 1 94 ? 9.208 -19.016 5.953 1.00 93.25 94 LYS A C 1
ATOM 762 O O . LYS A 1 94 ? 8.268 -18.530 6.574 1.00 93.25 94 LYS A O 1
ATOM 767 N N . SER A 1 95 ? 9.800 -18.402 4.930 1.00 92.81 95 SER A N 1
ATOM 768 C CA . SER A 1 95 ? 9.382 -17.090 4.431 1.00 92.81 95 SER A CA 1
ATOM 769 C C . SER A 1 95 ? 7.967 -17.148 3.874 1.00 92.81 95 SER A C 1
ATOM 771 O O . SER A 1 95 ? 7.162 -16.272 4.166 1.00 92.81 95 SER A O 1
ATOM 773 N N . ARG A 1 96 ? 7.636 -18.220 3.146 1.00 93.44 96 ARG A N 1
ATOM 774 C CA . ARG A 1 96 ? 6.299 -18.425 2.592 1.00 93.44 96 ARG A CA 1
ATOM 775 C C . ARG A 1 96 ? 5.217 -18.437 3.677 1.00 93.44 96 ARG A C 1
ATOM 777 O O . ARG A 1 96 ? 4.257 -17.692 3.550 1.00 93.44 96 ARG A O 1
ATOM 784 N N . LYS A 1 97 ? 5.413 -19.184 4.771 1.00 94.44 97 LYS A N 1
ATOM 785 C CA . LYS A 1 97 ? 4.465 -19.204 5.905 1.00 94.44 97 LYS A CA 1
ATOM 786 C C . LYS A 1 97 ? 4.249 -17.819 6.520 1.00 94.44 97 LYS A C 1
ATOM 788 O O . LYS A 1 97 ? 3.124 -17.458 6.839 1.00 94.44 97 LYS A O 1
ATOM 793 N N . SER A 1 98 ? 5.322 -17.040 6.683 1.00 93.38 98 SER A N 1
ATOM 794 C CA . SER A 1 98 ? 5.219 -15.672 7.209 1.00 93.38 98 SER A CA 1
ATOM 795 C C . SER A 1 98 ? 4.449 -14.759 6.256 1.00 93.38 98 SER A C 1
ATOM 797 O O . SER A 1 98 ? 3.618 -13.974 6.700 1.00 93.38 98 SER A O 1
ATOM 799 N N . LEU A 1 99 ? 4.712 -14.869 4.951 1.00 93.19 99 LEU A N 1
ATOM 800 C CA . LEU A 1 99 ? 4.022 -14.087 3.928 1.00 93.19 99 LEU A CA 1
ATOM 801 C C . LEU A 1 99 ? 2.534 -14.440 3.859 1.00 93.19 99 LEU A C 1
ATOM 803 O O . LEU A 1 99 ? 1.715 -13.536 3.771 1.00 93.19 99 LEU A O 1
ATOM 807 N N . GLU A 1 100 ? 2.176 -15.721 3.955 1.00 95.19 100 GLU A N 1
ATOM 808 C CA . GLU A 1 100 ? 0.780 -16.179 3.914 1.00 95.19 100 GLU A CA 1
ATOM 809 C C . GLU A 1 100 ? -0.078 -15.554 5.029 1.00 95.19 100 GLU A C 1
ATOM 811 O O . GLU A 1 100 ? -1.217 -15.170 4.771 1.00 95.19 100 GLU A O 1
ATOM 816 N N . ILE A 1 101 ? 0.474 -15.367 6.234 1.00 95.69 101 ILE A N 1
ATOM 817 C CA . ILE A 1 101 ? -0.223 -14.693 7.346 1.00 95.69 101 ILE A CA 1
ATOM 818 C C . ILE A 1 101 ? -0.552 -13.238 6.985 1.00 95.69 101 ILE A C 1
ATOM 820 O O . ILE A 1 101 ? -1.684 -12.794 7.166 1.00 95.69 101 ILE A O 1
ATOM 824 N N . HIS A 1 102 ? 0.426 -12.498 6.461 1.00 92.19 102 HIS A N 1
ATOM 825 C CA . HIS A 1 102 ? 0.242 -11.085 6.122 1.00 92.19 102 HIS A CA 1
ATOM 826 C C . HIS A 1 102 ? -0.632 -10.889 4.882 1.00 92.19 102 HIS A C 1
ATOM 828 O O . HIS A 1 102 ? -1.453 -9.979 4.862 1.00 92.19 102 HIS A O 1
ATOM 834 N N . ILE A 1 103 ? -0.502 -11.757 3.875 1.00 93.12 103 ILE A N 1
ATOM 835 C CA . ILE A 1 103 ? -1.366 -11.742 2.687 1.00 93.12 103 ILE A CA 1
ATOM 836 C C . ILE A 1 103 ? -2.821 -11.947 3.101 1.00 93.12 103 ILE A C 1
ATOM 838 O O . ILE A 1 103 ? -3.686 -11.210 2.643 1.00 93.12 103 ILE A O 1
ATOM 842 N N . LYS A 1 104 ? -3.090 -12.903 3.998 1.00 94.69 104 LYS A N 1
ATOM 843 C CA . LYS A 1 104 ? -4.444 -13.126 4.507 1.00 94.69 104 LYS A CA 1
ATOM 844 C C . LYS A 1 104 ? -4.990 -11.887 5.221 1.00 94.69 104 LYS A C 1
ATOM 846 O O . LYS A 1 104 ? -6.096 -11.468 4.917 1.00 94.69 104 LYS A O 1
ATOM 851 N N . ALA A 1 105 ? -4.189 -11.267 6.089 1.00 88.75 105 ALA A N 1
ATOM 852 C CA . ALA A 1 105 ? -4.590 -10.039 6.773 1.00 88.75 105 ALA A CA 1
ATOM 853 C C . ALA A 1 105 ? -4.933 -8.903 5.792 1.00 88.75 105 ALA A C 1
ATOM 855 O O . ALA A 1 105 ? -5.885 -8.174 6.023 1.00 88.75 105 ALA A O 1
ATOM 856 N N . LEU A 1 106 ? -4.191 -8.766 4.688 1.00 87.00 106 LEU A N 1
ATOM 857 C CA . LEU A 1 106 ? -4.476 -7.763 3.656 1.00 87.00 106 LEU A CA 1
ATOM 858 C C . LEU A 1 106 ? -5.756 -8.062 2.867 1.00 87.00 106 LEU A C 1
ATOM 860 O O . LEU A 1 106 ? -6.470 -7.130 2.519 1.00 87.00 106 LEU A O 1
ATOM 864 N N . LEU A 1 107 ? -6.047 -9.336 2.591 1.00 88.69 107 LEU A N 1
ATOM 865 C CA . LEU A 1 107 ? -7.294 -9.735 1.931 1.00 88.69 107 LEU A CA 1
ATOM 866 C C . LEU A 1 107 ? -8.514 -9.484 2.822 1.00 88.69 107 LEU A C 1
ATOM 868 O O . LEU A 1 107 ? -9.547 -9.073 2.315 1.00 88.69 107 LEU A O 1
ATOM 872 N N . ASP A 1 108 ? -8.381 -9.698 4.132 1.00 87.31 108 ASP A N 1
ATOM 873 C CA . ASP A 1 108 ? -9.455 -9.449 5.100 1.00 87.31 108 ASP A CA 1
ATOM 874 C C . ASP A 1 108 ? -9.727 -7.938 5.304 1.00 87.31 108 ASP A C 1
ATOM 876 O O . ASP A 1 108 ? -10.798 -7.571 5.782 1.00 87.31 108 ASP A O 1
ATOM 880 N N . LEU A 1 109 ? -8.769 -7.065 4.957 1.00 78.69 109 LEU A N 1
ATOM 881 C CA . LEU A 1 109 ? -8.903 -5.600 5.016 1.00 78.69 109 LEU A CA 1
ATOM 882 C C . LEU A 1 109 ? -9.579 -4.984 3.777 1.00 78.69 109 LEU A C 1
ATOM 884 O O . LEU A 1 109 ? -9.898 -3.796 3.825 1.00 78.69 109 LEU A O 1
ATOM 888 N N . GLY A 1 110 ? -9.711 -5.746 2.685 1.00 64.19 110 GLY A N 1
ATOM 889 C CA . GLY A 1 110 ? -10.241 -5.291 1.393 1.00 64.19 110 GLY A CA 1
ATOM 890 C C . GLY A 1 110 ? -11.758 -5.318 1.324 1.00 64.19 110 GLY A C 1
ATOM 891 O O . GLY A 1 110 ? -12.297 -6.411 1.043 1.00 64.19 110 GLY A O 1
#

Mean predicted aligned error: 17.01 Å

Sequence (110 aa):
MFGIDLHNNKDRYFTIGDNKPQKFCFLPFKRQITVSRIASVSLELERFKSEHKALASDKEPLGAIIGHEVDIILDIERPYSLLLRRPAYLAIPKSRKSLEIHIKALLDLG

Secondary structure (DSSP, 8-state):
---------TT-EE--TT-TT--EEPPP------HHHHHHHHHHHHHHHHH-TTS--SSS-TT--TT-------SSPSSPPGGG-PPPPPPPHHHHHHHHHHHHHHHHT-

pLDDT: mean 72.5, std 13.79, range [40.28, 95.69]

Foldseek 3Di:
DQDQDADDDPVQWGDGPPPVVDTDHDDPPDDPDDPVNVVVVVVVVVVVVVVDPPDADLLRHPPPDPPPDDDDDDPDDPPDDCVVVDDDDDDDPVVVVVVVVVVVSVVVVD

Organism: NCBI:txid1389203

Solvent-accessible surface area (backbone atoms only — not comparable to full-atom values): 7526 Å² total; per-residue (Å²): 133,95,57,80,49,80,57,93,42,98,82,60,37,38,34,68,52,89,45,77,89,55,71,44,63,76,77,80,88,82,75,90,80,56,78,81,53,52,65,56,49,53,56,52,49,54,49,48,57,72,74,40,88,83,61,64,39,97,90,49,49,83,84,80,57,85,91,74,79,78,88,86,79,73,99,66,71,86,83,72,61,70,84,78,66,64,76,83,78,86,69,56,72,74,57,43,57,57,48,52,57,54,53,50,55,54,58,75,72,105

Radius of gyration: 22.34 Å; Cα contacts (8 Å, |Δi|>4): 38; chains: 1; bounding box: 43×38×65 Å